Protein AF-A0A060WH48-F1 (afdb_monomer)

Solvent-accessible surface area (backbone atoms only — not comparable to full-atom values): 6613 Å² total; per-residue (Å²): 140,84,86,78,85,79,86,89,72,84,73,62,72,72,71,68,62,75,75,61,81,73,80,61,54,91,83,69,64,79,89,85,66,90,76,63,64,69,61,52,52,51,52,52,52,52,52,53,49,53,52,51,54,53,50,25,68,74,56,26,34,41,78,90,76,75,39,78,36,96,61,95,47,89,80,78,94,77,58,65,88,79,45,61,77,86,78,38,84,73,92,79,75,93,124

Radius of gyration: 30.37 Å; Cα contacts (8 Å, |Δi|>4): 27; chains: 1; bounding box: 38×34×101 Å

Secondary structure (DSSP, 8-state):
---PPP------TTGGGGSS-----TT---SS----HHHHHHHHHHHHHHHHHHHHHHHTEETTTTEE-SSSS------GGGS-TTTSPP-----

Foldseek 3Di:
DDDDDDDPDPPPVVVVVPPDPPPDPPPPDDPPDDDDPVVVVVVVVVVVVVVQVVVCVVQQARPVVRGHHPDPDDDDDDDLVPDDPVPRDDPPDDD

Organism: Oncorhynchus mykiss (NCBI:txid8022)

Mean predicted aligned error: 14.45 Å

Sequence (95 aa):
MTNVPTPTGLESAVAQRATLPRRHSSVCRNLFGPVDHDALNRELKAKLKEISERDQRRWNFHFETDAPIPGIYEWEGMSAESMPAFYQVSEVGAR

pLDDT: mean 80.32, std 19.98, range [38.81, 98.56]

Structure (mmCIF, N/CA/C/O backbone):
data_AF-A0A060WH48-F1
#
_entry.id   AF-A0A060WH48-F1
#
loop_
_atom_site.group_PDB
_atom_site.id
_atom_site.type_symbol
_atom_site.label_atom_id
_atom_site.label_alt_id
_atom_site.label_comp_id
_atom_site.label_asym_id
_atom_site.label_entity_id
_atom_site.label_seq_id
_atom_site.pdbx_PDB_ins_code
_atom_site.Cartn_x
_atom_site.Cartn_y
_atom_site.Cartn_z
_ato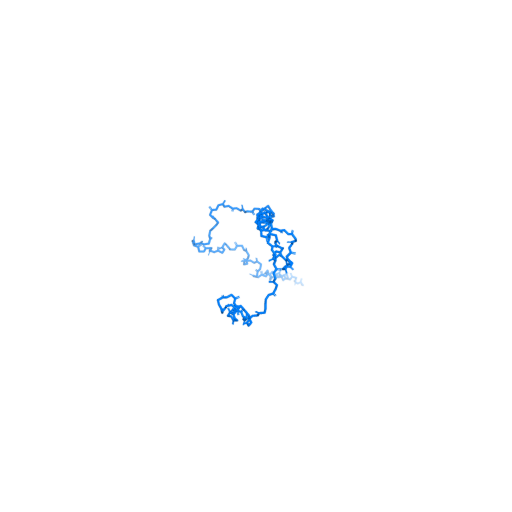m_site.occupancy
_atom_site.B_iso_or_equiv
_atom_site.auth_seq_id
_atom_site.auth_comp_id
_atom_site.auth_asym_id
_atom_site.auth_atom_id
_atom_site.pdbx_PDB_model_num
ATOM 1 N N . MET A 1 1 ? 6.630 -14.782 81.655 1.00 39.59 1 MET A N 1
ATOM 2 C CA . MET A 1 1 ? 7.028 -15.032 80.253 1.00 39.59 1 MET A CA 1
ATOM 3 C C . MET A 1 1 ? 5.968 -14.403 79.364 1.00 39.59 1 MET A C 1
ATOM 5 O O . MET A 1 1 ? 4.860 -14.912 79.302 1.00 39.59 1 MET A O 1
ATOM 9 N N . THR A 1 2 ? 6.255 -13.221 78.823 1.00 41.88 2 THR A N 1
ATOM 10 C CA . THR A 1 2 ? 5.310 -12.359 78.094 1.00 41.88 2 THR A CA 1
ATOM 11 C C . THR A 1 2 ? 5.583 -12.452 76.594 1.00 41.88 2 THR A C 1
ATOM 13 O O . THR A 1 2 ? 6.688 -12.123 76.169 1.00 41.88 2 THR A O 1
ATOM 16 N N . ASN A 1 3 ? 4.598 -12.870 75.799 1.00 41.97 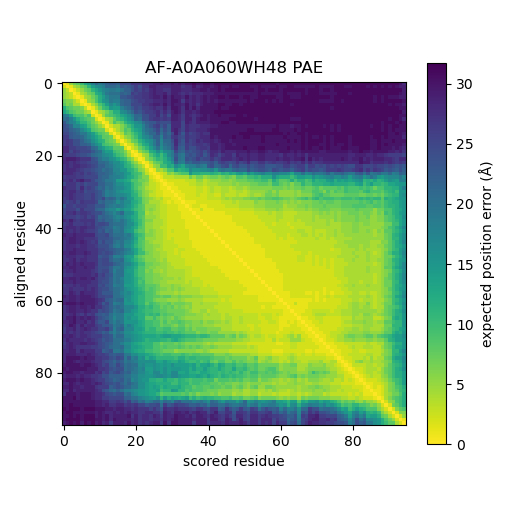3 ASN A N 1
ATOM 17 C CA . ASN A 1 3 ? 4.688 -12.842 74.338 1.00 41.97 3 ASN A CA 1
ATOM 18 C C . ASN A 1 3 ? 4.089 -11.529 73.823 1.00 41.97 3 ASN A C 1
ATOM 20 O O . ASN A 1 3 ? 2.893 -11.291 73.976 1.00 41.97 3 ASN A O 1
ATOM 24 N N . VAL A 1 4 ? 4.927 -10.682 73.228 1.00 46.34 4 VAL A N 1
ATOM 25 C CA . VAL A 1 4 ? 4.511 -9.490 72.477 1.00 46.34 4 VAL A CA 1
ATOM 26 C C . VAL A 1 4 ? 4.348 -9.899 71.010 1.00 46.34 4 VAL A C 1
ATOM 28 O O . VAL A 1 4 ? 5.310 -10.416 70.441 1.00 46.34 4 VAL A O 1
ATOM 31 N N . PRO A 1 5 ? 3.192 -9.676 70.363 1.00 50.41 5 PRO A N 1
ATOM 32 C CA . PRO A 1 5 ? 3.087 -9.809 68.918 1.00 50.41 5 PRO A CA 1
ATOM 33 C C . PRO A 1 5 ? 3.753 -8.604 68.247 1.00 50.41 5 PRO A C 1
ATOM 35 O O . PRO A 1 5 ? 3.399 -7.453 68.503 1.00 50.41 5 PRO A O 1
ATOM 38 N N . THR A 1 6 ? 4.722 -8.870 67.383 1.00 43.72 6 THR A N 1
ATOM 39 C CA . THR A 1 6 ? 5.308 -7.897 66.459 1.00 43.72 6 THR A CA 1
ATOM 40 C C . THR A 1 6 ? 4.307 -7.546 65.348 1.00 43.72 6 THR A C 1
ATOM 42 O O . THR A 1 6 ? 3.708 -8.452 64.767 1.00 43.72 6 THR A O 1
ATOM 45 N N . PRO A 1 7 ? 4.123 -6.263 64.985 1.00 45.72 7 PRO A N 1
ATOM 46 C CA . PRO A 1 7 ? 3.322 -5.897 63.827 1.00 45.72 7 PRO A CA 1
ATOM 47 C C . PRO A 1 7 ? 4.191 -5.978 62.564 1.00 45.72 7 PRO A C 1
ATOM 49 O O . PRO A 1 7 ? 4.967 -5.075 62.261 1.00 45.72 7 PRO A O 1
ATOM 52 N N . THR A 1 8 ? 4.07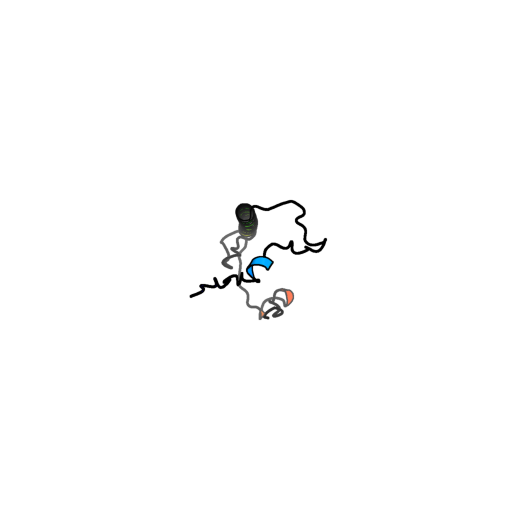1 -7.060 61.799 1.00 47.47 8 THR A N 1
ATOM 53 C CA . THR A 1 8 ? 4.535 -7.102 60.404 1.00 47.47 8 THR A CA 1
ATOM 54 C C . THR A 1 8 ? 3.460 -6.498 59.514 1.00 47.47 8 THR A C 1
ATOM 56 O O . THR A 1 8 ? 2.550 -7.188 59.065 1.00 47.47 8 THR A O 1
ATOM 59 N N . GLY A 1 9 ? 3.563 -5.193 59.286 1.00 52.81 9 GLY A N 1
ATOM 60 C CA . GLY A 1 9 ? 2.699 -4.438 58.383 1.00 52.81 9 GLY A CA 1
ATOM 61 C C . GLY A 1 9 ? 3.509 -3.434 57.572 1.00 52.81 9 GLY A C 1
ATOM 62 O O . GLY A 1 9 ? 3.210 -2.247 57.590 1.00 52.81 9 GLY A O 1
ATOM 63 N N . LEU A 1 10 ? 4.568 -3.889 56.896 1.00 51.81 10 LEU A N 1
ATOM 64 C CA . LEU A 1 10 ? 5.207 -3.103 55.837 1.00 51.81 10 LEU A CA 1
ATOM 65 C C . LEU A 1 10 ? 4.446 -3.358 54.534 1.00 51.81 10 LEU A C 1
ATOM 67 O O . LEU A 1 10 ? 4.925 -4.031 53.624 1.00 51.81 10 LEU A O 1
ATOM 71 N N . GLU A 1 11 ? 3.218 -2.848 54.481 1.00 54.06 11 GLU A N 1
ATOM 72 C CA . GLU A 1 11 ? 2.478 -2.711 53.233 1.00 54.06 11 GLU A CA 1
ATOM 73 C C . GLU A 1 11 ? 3.287 -1.804 52.299 1.00 54.06 11 GLU A C 1
ATOM 75 O O . GLU A 1 11 ? 3.613 -0.658 52.619 1.00 54.06 11 GLU A O 1
ATOM 80 N N . SER A 1 12 ? 3.670 -2.350 51.147 1.00 49.06 12 SER A N 1
ATOM 81 C CA . SER A 1 12 ? 4.478 -1.666 50.145 1.00 49.06 12 SER A CA 1
ATOM 82 C C . SER A 1 12 ? 3.752 -0.415 49.639 1.00 49.06 12 SER A C 1
ATOM 84 O O . SER A 1 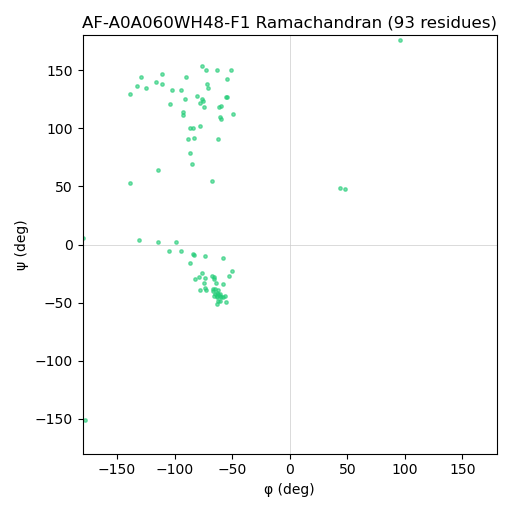12 ? 2.776 -0.500 48.892 1.00 49.06 12 SER A O 1
ATOM 86 N N . ALA A 1 13 ? 4.262 0.768 49.995 1.00 52.91 13 ALA A N 1
ATOM 87 C CA . ALA A 1 13 ? 3.734 2.072 49.575 1.00 52.91 13 ALA A CA 1
ATOM 88 C C . ALA A 1 13 ? 3.681 2.265 48.041 1.00 52.91 13 ALA A C 1
ATOM 90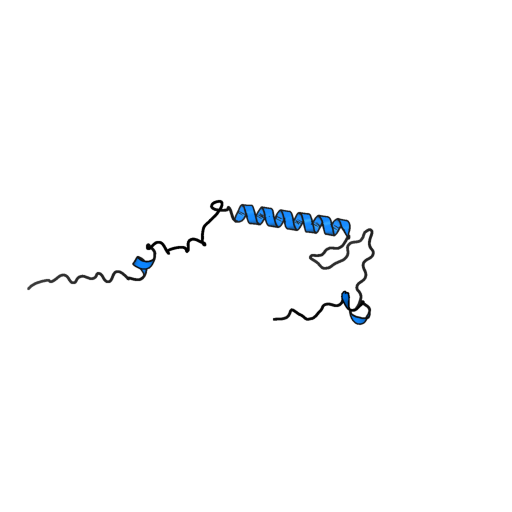 O O . ALA A 1 13 ? 3.066 3.208 47.543 1.00 52.91 13 ALA A O 1
ATOM 91 N N . VAL A 1 14 ? 4.311 1.371 47.270 1.00 51.59 14 VAL A N 1
ATOM 92 C CA . VAL A 1 14 ? 4.261 1.357 45.802 1.00 51.59 14 VAL A CA 1
ATOM 93 C C . VAL A 1 14 ? 2.912 0.848 45.283 1.00 51.59 14 VAL A C 1
ATOM 95 O O . VAL A 1 14 ? 2.425 1.365 44.280 1.00 51.59 14 VAL A O 1
ATOM 98 N N . ALA A 1 15 ? 2.259 -0.087 45.982 1.00 48.66 15 ALA A N 1
ATOM 99 C CA . ALA A 1 15 ? 0.952 -0.614 45.575 1.00 48.66 15 ALA A CA 1
ATOM 100 C C . ALA A 1 15 ? -0.186 0.396 45.816 1.00 48.66 15 ALA A C 1
ATOM 102 O O . ALA A 1 15 ? -1.145 0.453 45.050 1.00 48.66 15 ALA A O 1
ATOM 103 N N . GLN A 1 16 ? -0.039 1.267 46.820 1.00 50.25 16 GLN A N 1
ATOM 104 C CA . GLN A 1 16 ? -1.016 2.319 47.132 1.00 50.25 16 GLN A CA 1
ATOM 105 C C . GLN A 1 16 ? -0.994 3.492 46.130 1.00 50.25 16 GLN A C 1
ATOM 107 O O . GLN A 1 16 ? -1.885 4.339 46.143 1.00 50.25 16 GLN A O 1
ATOM 112 N N . ARG A 1 17 ? -0.004 3.552 45.225 1.00 50.25 17 ARG A N 1
ATOM 113 C CA . ARG A 1 17 ? 0.095 4.598 44.190 1.00 50.25 17 ARG A CA 1
ATOM 114 C C . ARG A 1 17 ? -0.747 4.329 42.939 1.00 50.25 17 ARG A C 1
ATOM 116 O O . ARG A 1 17 ? -0.865 5.226 42.108 1.00 50.25 17 ARG A O 1
ATOM 123 N N . ALA A 1 18 ? -1.340 3.143 42.798 1.00 54.09 18 ALA A N 1
ATOM 124 C CA . ALA A 1 18 ? -2.102 2.768 41.603 1.00 54.09 18 ALA A CA 1
ATOM 125 C C . ALA A 1 18 ? -3.571 3.245 41.605 1.00 54.09 18 ALA A C 1
ATOM 127 O O . ALA A 1 18 ? -4.241 3.136 40.583 1.00 54.09 18 ALA A O 1
ATOM 128 N N . THR A 1 19 ? -4.075 3.792 42.717 1.00 58.25 19 THR A N 1
ATOM 129 C CA . THR A 1 19 ? -5.503 4.132 42.892 1.00 58.25 19 THR A CA 1
ATOM 130 C C . THR A 1 19 ? -5.805 5.623 43.026 1.00 58.25 19 THR A C 1
ATOM 132 O O . THR A 1 19 ? -6.969 5.996 43.167 1.00 58.25 19 THR A O 1
ATOM 135 N N . LEU A 1 20 ? -4.806 6.506 42.933 1.00 57.88 20 LEU A N 1
ATOM 136 C CA . LEU A 1 20 ? -5.088 7.936 42.808 1.00 57.88 20 LEU A CA 1
ATOM 137 C C . LEU A 1 20 ? -5.439 8.245 41.348 1.00 57.88 20 LEU A C 1
ATOM 139 O O . LEU A 1 20 ? -4.646 7.903 40.467 1.00 57.88 20 LEU A O 1
ATOM 143 N N . PRO A 1 21 ? -6.579 8.905 41.057 1.00 58.97 21 PRO A N 1
ATOM 144 C CA . PRO A 1 21 ? -6.867 9.352 39.707 1.00 58.97 21 PRO A CA 1
ATOM 145 C C . PRO A 1 21 ? -5.741 10.296 39.299 1.00 58.97 21 PRO A C 1
ATOM 147 O O . PRO A 1 21 ? -5.618 11.412 39.813 1.00 58.97 21 PRO A O 1
ATOM 150 N N . ARG A 1 22 ? -4.881 9.826 38.390 1.00 63.50 22 ARG A N 1
ATOM 151 C CA . ARG A 1 22 ? -3.943 10.672 37.660 1.00 63.50 22 ARG A CA 1
ATOM 152 C C . ARG A 1 22 ? -4.800 11.810 37.132 1.00 63.50 22 ARG A C 1
ATOM 154 O O . ARG A 1 22 ? -5.721 11.555 36.364 1.00 63.50 22 ARG A O 1
ATOM 161 N N . ARG A 1 23 ? -4.600 13.037 37.626 1.00 61.78 23 ARG A N 1
ATOM 162 C CA . ARG A 1 23 ? -5.313 14.209 37.109 1.00 61.78 23 ARG A CA 1
ATOM 163 C C . ARG A 1 23 ? -4.899 14.331 35.650 1.00 61.78 23 ARG A C 1
ATOM 165 O O . ARG A 1 23 ? -3.867 14.920 35.344 1.00 61.78 23 ARG A O 1
ATOM 172 N N . HIS A 1 24 ? -5.652 13.695 34.760 1.00 64.94 24 HIS A N 1
ATOM 173 C CA . HIS A 1 24 ? -5.545 13.943 33.340 1.00 64.94 24 HIS A CA 1
ATOM 174 C C . HIS A 1 24 ? -5.750 15.448 33.195 1.00 64.94 24 HIS A C 1
ATOM 176 O O . HIS A 1 24 ? -6.687 16.013 33.770 1.00 64.94 24 HIS A O 1
ATOM 182 N N . SER A 1 25 ? -4.813 16.121 32.522 1.00 74.44 25 SER A N 1
ATOM 183 C CA . SER A 1 25 ? -5.024 17.516 32.154 1.00 74.44 25 SER A CA 1
ATOM 184 C C . SER A 1 25 ? -6.376 17.601 31.452 1.00 74.44 25 SER A C 1
ATOM 186 O O . SER A 1 25 ? -6.788 16.640 30.797 1.00 74.44 25 SER A O 1
ATOM 188 N N . SER A 1 26 ? -7.071 18.735 31.558 1.00 82.38 26 SER A N 1
ATOM 189 C CA . SER A 1 26 ? -8.352 18.909 30.866 1.00 82.38 26 SER A CA 1
ATOM 190 C C . SER A 1 26 ? -8.246 18.544 29.378 1.00 82.38 26 SER A C 1
ATOM 192 O O . SER A 1 26 ? -9.236 18.182 28.768 1.00 82.38 26 SER A O 1
ATOM 194 N N . VAL A 1 27 ? -7.060 18.567 28.775 1.00 87.50 27 VAL A N 1
ATOM 195 C CA . VAL A 1 27 ? -6.820 18.226 27.370 1.00 87.50 27 VAL A CA 1
ATOM 196 C C . VAL A 1 27 ? -6.775 16.709 27.089 1.00 87.50 27 VAL A C 1
ATOM 198 O O . VAL A 1 27 ? -7.145 16.296 25.995 1.00 87.50 27 VAL A O 1
ATOM 201 N N . CYS A 1 28 ? -6.388 15.852 28.042 1.00 88.31 28 CYS A N 1
ATOM 202 C CA . CYS A 1 28 ? -6.300 14.400 27.827 1.00 88.31 28 CYS A CA 1
ATOM 203 C C . CYS A 1 28 ? -7.656 13.725 28.080 1.00 88.31 28 CYS A C 1
ATOM 205 O O . CYS A 1 28 ? -7.896 13.152 29.143 1.00 88.31 28 CYS A O 1
ATOM 207 N N . ARG A 1 29 ? -8.556 13.828 27.098 1.00 90.44 29 ARG A N 1
ATOM 208 C CA . ARG A 1 29 ? -9.911 13.271 27.163 1.00 90.44 29 ARG A CA 1
ATOM 209 C C . ARG A 1 29 ? -10.224 12.435 25.927 1.00 90.44 29 ARG A C 1
ATOM 211 O O . ARG A 1 29 ? -9.821 12.782 24.820 1.00 90.44 29 ARG A O 1
ATOM 218 N N . ASN A 1 30 ? -10.971 11.354 26.121 1.00 91.38 30 ASN A N 1
ATOM 219 C CA . ASN A 1 30 ? -11.564 10.617 25.017 1.00 91.38 30 ASN A CA 1
ATOM 220 C C . ASN A 1 30 ? -12.809 11.376 24.531 1.00 91.38 30 ASN A C 1
ATOM 222 O O . ASN A 1 30 ? -13.711 11.639 25.323 1.00 91.38 30 ASN A O 1
ATOM 226 N N . LEU A 1 31 ? -12.829 11.761 23.255 1.00 94.25 31 LEU A N 1
ATOM 227 C CA . LEU A 1 31 ? -13.894 12.584 22.681 1.00 94.25 31 LEU A CA 1
ATOM 228 C C . LEU A 1 31 ? -15.130 11.777 22.263 1.00 94.25 31 LEU A C 1
ATOM 230 O O . LEU A 1 31 ? -16.231 12.316 22.303 1.00 94.25 31 LEU A O 1
ATOM 234 N N . PHE A 1 32 ? -14.956 10.508 21.877 1.00 95.31 32 PHE A N 1
ATOM 235 C CA . PHE A 1 32 ? -16.003 9.704 21.225 1.00 95.31 32 PHE A CA 1
ATOM 236 C C . PHE A 1 32 ? -16.205 8.311 21.839 1.00 95.31 32 PHE A C 1
ATOM 238 O O . PHE A 1 32 ? -17.024 7.538 21.354 1.00 95.31 32 PHE A O 1
ATOM 245 N N . GLY A 1 33 ? -15.500 7.996 22.924 1.00 93.94 33 GLY A N 1
ATOM 246 C CA . GLY A 1 33 ? -15.596 6.715 23.617 1.00 93.94 33 GLY A CA 1
ATOM 247 C C . GLY A 1 33 ? -14.533 5.691 23.192 1.00 93.94 33 GLY A C 1
ATOM 248 O O . GLY A 1 33 ? -13.661 5.976 22.366 1.00 93.94 33 GLY A O 1
ATOM 249 N N . PRO A 1 34 ? -14.510 4.522 23.850 1.00 95.12 34 PRO A N 1
ATOM 250 C CA . PRO A 1 34 ? -13.540 3.465 23.571 1.00 95.12 34 PRO A CA 1
ATOM 251 C C . PRO A 1 34 ? -13.692 2.923 22.143 1.00 95.12 34 PRO A C 1
ATOM 253 O O . PRO A 1 34 ? -14.787 2.911 21.588 1.00 95.12 34 PRO A O 1
ATOM 256 N N . VAL A 1 35 ? -12.585 2.455 21.565 1.00 96.31 35 VAL A N 1
ATOM 257 C CA . VAL A 1 35 ? -12.513 1.941 20.190 1.00 96.31 35 VAL A CA 1
ATOM 258 C C . VAL A 1 35 ? -12.152 0.457 20.217 1.00 96.31 35 VAL A C 1
ATOM 260 O O . VAL A 1 35 ? -11.296 0.043 20.998 1.00 96.31 35 VAL A O 1
ATOM 263 N N . ASP A 1 36 ? -12.775 -0.339 19.347 1.00 97.38 36 ASP A N 1
ATOM 264 C CA . ASP A 1 36 ? -12.332 -1.704 19.051 1.00 97.38 36 ASP A CA 1
ATOM 265 C C . ASP A 1 36 ? -11.121 -1.647 18.104 1.00 97.38 36 ASP A C 1
ATOM 267 O O . ASP A 1 36 ? -11.247 -1.402 16.901 1.00 97.38 36 ASP A O 1
ATOM 271 N N . HIS A 1 37 ? -9.927 -1.845 18.665 1.00 97.38 37 HIS A N 1
ATOM 272 C CA . HIS A 1 37 ? -8.672 -1.779 17.917 1.00 97.38 37 HIS A CA 1
ATOM 273 C C . HIS A 1 37 ? -8.534 -2.887 16.864 1.00 97.38 37 HIS A C 1
ATOM 275 O O . HIS A 1 37 ? -7.901 -2.657 15.832 1.00 97.38 37 HIS A O 1
ATOM 281 N N . ASP A 1 38 ? -9.138 -4.058 17.071 1.00 98.12 38 ASP A N 1
ATOM 282 C CA . ASP A 1 38 ? -9.058 -5.165 16.116 1.00 98.12 38 ASP A CA 1
ATOM 283 C C . ASP A 1 38 ? -9.991 -4.939 14.927 1.00 98.12 38 ASP A C 1
ATOM 285 O O . ASP A 1 38 ? -9.632 -5.226 13.780 1.00 98.12 38 ASP A O 1
ATOM 289 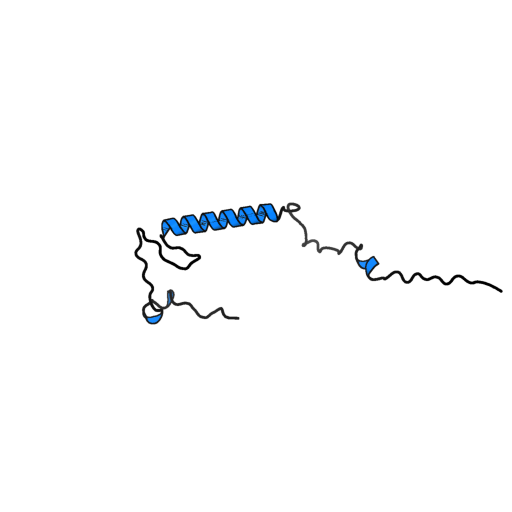N N . ALA A 1 39 ? -11.190 -4.403 15.166 1.00 97.88 39 ALA A N 1
ATOM 290 C CA . ALA A 1 39 ? -12.075 -3.953 14.094 1.00 97.88 39 ALA A CA 1
ATOM 291 C C . ALA A 1 39 ? -11.438 -2.816 13.280 1.00 97.88 39 ALA A C 1
ATOM 293 O O . ALA A 1 39 ? -11.346 -2.931 12.056 1.00 97.88 39 ALA A O 1
ATOM 294 N N . LEU A 1 40 ? -10.910 -1.784 13.949 1.00 97.50 40 LEU A N 1
ATOM 295 C CA . LEU A 1 40 ? -10.273 -0.643 13.286 1.00 97.50 40 LEU A CA 1
ATOM 296 C C . LEU A 1 40 ? -9.060 -1.064 12.443 1.00 97.50 40 LEU A C 1
ATOM 298 O O . LEU A 1 40 ? -8.914 -0.639 11.298 1.00 97.50 40 LEU A O 1
ATOM 302 N N . ASN A 1 41 ? -8.200 -1.934 12.978 1.00 98.19 41 ASN A N 1
ATOM 303 C CA . ASN A 1 41 ? -7.036 -2.427 12.243 1.00 98.19 41 ASN A CA 1
ATOM 304 C C . ASN A 1 41 ? -7.431 -3.211 10.987 1.00 98.19 41 ASN A C 1
ATOM 306 O O . ASN A 1 41 ? -6.773 -3.090 9.952 1.00 98.19 41 ASN A O 1
ATOM 310 N N . ARG A 1 42 ? -8.489 -4.027 11.060 1.00 98.56 42 ARG A N 1
ATOM 311 C CA . ARG A 1 42 ? -9.002 -4.765 9.895 1.00 98.56 42 ARG A CA 1
ATOM 312 C C . ARG A 1 42 ? -9.554 -3.818 8.836 1.00 98.56 42 ARG A C 1
ATOM 314 O O . ARG A 1 42 ? -9.231 -3.993 7.663 1.00 98.56 42 ARG A O 1
ATOM 321 N N . GLU A 1 43 ? -10.329 -2.815 9.242 1.00 98.38 43 GLU A N 1
ATOM 322 C CA . GLU A 1 43 ? -10.867 -1.800 8.333 1.00 98.38 43 GLU A CA 1
ATOM 323 C C . GLU A 1 43 ? -9.746 -1.022 7.636 1.00 98.38 43 GLU A C 1
ATOM 325 O O . GLU A 1 43 ? -9.731 -0.928 6.408 1.00 98.38 43 GLU A O 1
ATOM 330 N N . LEU A 1 44 ? -8.756 -0.545 8.395 1.00 98.25 44 LEU A N 1
ATOM 331 C CA . LEU A 1 44 ? -7.622 0.189 7.839 1.00 98.25 44 LEU A CA 1
ATOM 332 C C . LEU A 1 44 ? -6.840 -0.661 6.829 1.00 98.25 44 LEU A C 1
ATOM 334 O O . LEU A 1 44 ? -6.540 -0.194 5.731 1.00 98.25 44 LEU A O 1
ATOM 338 N N . LYS A 1 45 ? -6.556 -1.928 7.158 1.00 98.00 45 LYS A N 1
ATOM 339 C CA . LYS A 1 45 ? -5.888 -2.860 6.235 1.00 98.00 45 LYS A CA 1
ATOM 340 C C . LYS A 1 45 ? -6.697 -3.084 4.961 1.00 98.00 45 LYS A C 1
ATOM 342 O O . LYS A 1 45 ? -6.122 -3.092 3.876 1.00 98.00 45 LYS A O 1
ATOM 347 N N . ALA A 1 46 ? -8.015 -3.241 5.075 1.00 98.25 46 ALA A N 1
ATOM 348 C CA . ALA A 1 46 ? -8.887 -3.395 3.916 1.00 98.25 46 ALA A CA 1
ATOM 349 C C . ALA A 1 46 ? -8.849 -2.150 3.017 1.00 98.25 46 ALA A C 1
ATOM 351 O O . ALA A 1 46 ? -8.727 -2.283 1.802 1.00 98.25 46 ALA A O 1
ATOM 352 N N . LYS A 1 47 ? -8.870 -0.948 3.607 1.00 98.19 47 LYS A N 1
ATOM 353 C CA . LYS A 1 47 ? -8.767 0.316 2.865 1.00 98.19 47 LYS A CA 1
ATOM 354 C C . LYS A 1 47 ? -7.426 0.498 2.168 1.00 98.19 47 LYS A C 1
ATOM 356 O O . LYS A 1 47 ? -7.401 0.887 1.003 1.00 98.19 47 LYS A O 1
ATOM 361 N N . LEU A 1 48 ? -6.321 0.172 2.832 1.00 96.81 48 LEU A N 1
ATOM 362 C CA . LEU A 1 48 ? -4.996 0.218 2.209 1.00 96.81 48 LEU A CA 1
ATOM 363 C C . LEU A 1 48 ? -4.882 -0.779 1.050 1.00 96.81 48 LEU A C 1
ATOM 365 O O . LEU A 1 48 ? -4.382 -0.424 -0.015 1.00 96.81 48 LEU A O 1
ATOM 369 N N . LYS A 1 49 ? -5.415 -1.993 1.222 1.00 96.75 49 LYS A N 1
ATOM 370 C CA . LYS A 1 49 ? -5.461 -3.003 0.160 1.00 96.75 49 LYS A CA 1
ATOM 371 C C . LYS A 1 49 ? -6.307 -2.546 -1.033 1.00 96.75 49 LYS A C 1
ATOM 373 O O . LYS A 1 49 ? -5.867 -2.678 -2.167 1.00 96.75 49 LYS A O 1
ATOM 378 N N . GLU A 1 50 ? -7.479 -1.960 -0.788 1.00 97.81 50 GLU A N 1
ATOM 379 C CA . GLU A 1 50 ? -8.348 -1.398 -1.833 1.00 97.81 50 GLU A CA 1
ATOM 380 C C . GLU A 1 50 ? -7.611 -0.340 -2.675 1.00 97.81 50 GLU A C 1
ATOM 382 O O . GLU A 1 50 ? -7.683 -0.357 -3.906 1.00 97.81 50 GLU A O 1
ATOM 387 N N . ILE A 1 51 ? -6.871 0.559 -2.015 1.00 96.81 51 ILE A N 1
ATOM 388 C CA . ILE A 1 51 ? -6.051 1.584 -2.672 1.00 96.81 51 ILE A CA 1
ATOM 389 C C . ILE A 1 51 ? -4.943 0.932 -3.505 1.00 96.81 51 ILE A C 1
ATOM 391 O O . ILE A 1 51 ? -4.848 1.225 -4.697 1.00 96.81 51 ILE A O 1
ATOM 395 N N . SER A 1 52 ? -4.173 0.020 -2.902 1.00 95.50 52 SER A N 1
ATOM 396 C CA . SER A 1 52 ? -3.071 -0.696 -3.557 1.00 95.50 52 SER A CA 1
ATOM 397 C C . SER A 1 52 ? -3.549 -1.420 -4.818 1.00 95.50 52 SER A C 1
ATOM 399 O O . SER A 1 52 ? -3.020 -1.204 -5.904 1.00 95.50 52 SER A O 1
ATOM 401 N N . GLU A 1 53 ? -4.637 -2.186 -4.725 1.00 96.19 53 GLU A N 1
ATOM 402 C CA . GLU A 1 53 ? -5.199 -2.914 -5.862 1.00 96.19 53 GLU A CA 1
ATOM 403 C C . GLU A 1 53 ? -5.739 -1.989 -6.962 1.00 96.19 53 GLU A C 1
ATOM 405 O O . GLU A 1 53 ? -5.616 -2.287 -8.155 1.00 96.19 53 GLU A O 1
ATOM 410 N N . ARG A 1 54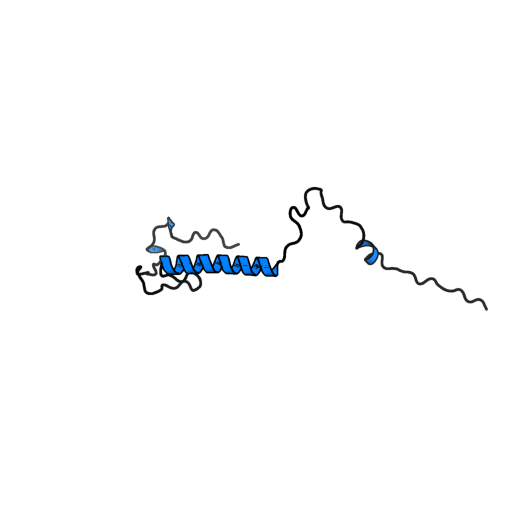 ? -6.375 -0.872 -6.584 1.00 97.06 54 ARG A N 1
ATOM 411 C CA . ARG A 1 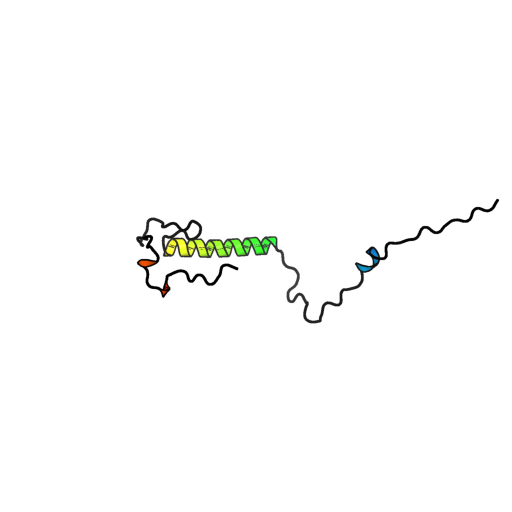54 ? -6.879 0.122 -7.541 1.00 97.06 54 ARG A CA 1
ATOM 412 C C . ARG A 1 54 ? -5.730 0.748 -8.323 1.00 97.06 54 ARG A C 1
ATOM 414 O O . ARG A 1 54 ? -5.835 0.869 -9.543 1.00 97.06 54 ARG A O 1
ATOM 421 N N . ASP A 1 55 ? -4.658 1.125 -7.638 1.00 96.44 55 ASP A N 1
ATOM 422 C CA . ASP A 1 55 ? -3.500 1.749 -8.269 1.00 96.44 55 ASP A CA 1
ATOM 423 C C . ASP A 1 55 ? -2.701 0.723 -9.084 1.00 96.44 55 ASP A C 1
ATOM 425 O O . ASP A 1 55 ? -2.338 1.008 -10.224 1.00 96.44 55 ASP A O 1
ATOM 429 N N . GLN A 1 56 ? -2.554 -0.508 -8.591 1.00 96.06 56 GLN A N 1
ATOM 430 C CA . GLN A 1 56 ? -1.934 -1.607 -9.329 1.00 96.06 56 GLN A CA 1
ATOM 431 C C . GLN A 1 56 ? -2.649 -1.880 -10.658 1.00 96.06 56 GLN A C 1
ATOM 433 O O . GLN A 1 56 ? -1.997 -2.026 -11.688 1.00 96.06 56 GLN A O 1
ATOM 438 N N . ARG A 1 57 ? -3.989 -1.921 -10.670 1.00 95.50 57 ARG A N 1
ATOM 439 C CA . ARG A 1 57 ? -4.762 -2.099 -11.914 1.00 95.50 57 ARG A CA 1
ATOM 440 C C . ARG A 1 57 ? -4.623 -0.913 -12.860 1.00 95.50 57 ARG A C 1
ATOM 442 O O . ARG A 1 57 ? -4.568 -1.108 -14.069 1.00 95.50 57 ARG A O 1
ATOM 449 N N . ARG A 1 58 ? -4.592 0.307 -12.319 1.00 97.12 58 ARG A N 1
ATOM 450 C CA . ARG A 1 58 ? -4.484 1.534 -13.116 1.00 97.12 58 ARG A CA 1
ATOM 451 C C . ARG A 1 58 ? -3.134 1.645 -13.815 1.00 97.12 58 ARG A C 1
ATOM 453 O O . ARG A 1 58 ? -3.094 2.093 -14.952 1.00 97.12 58 ARG A O 1
ATOM 460 N N . TRP A 1 59 ? -2.066 1.271 -13.121 1.00 97.44 59 TRP A N 1
ATOM 461 C CA . TRP A 1 59 ? -0.691 1.473 -13.568 1.00 97.44 59 TRP A CA 1
ATOM 462 C C . TRP A 1 59 ? -0.018 0.199 -14.076 1.00 97.44 59 TRP A C 1
ATOM 464 O O . TRP A 1 59 ? 1.107 0.279 -14.546 1.00 97.44 59 TRP A O 1
ATOM 474 N N . ASN A 1 60 ? -0.667 -0.965 -13.958 1.00 96.81 60 ASN A N 1
ATOM 475 C CA . ASN A 1 60 ? -0.059 -2.282 -14.169 1.00 96.81 60 ASN A CA 1
ATOM 476 C C . ASN A 1 60 ? 1.335 -2.393 -13.520 1.00 96.81 60 ASN A C 1
ATOM 478 O O . ASN A 1 60 ? 2.302 -2.834 -14.131 1.00 96.81 60 ASN A O 1
ATOM 482 N N . PHE A 1 61 ? 1.430 -1.979 -12.255 1.00 96.94 61 PHE A N 1
ATOM 483 C CA . PHE A 1 61 ? 2.662 -2.005 -11.470 1.00 96.94 61 PHE A CA 1
ATOM 484 C C . PHE A 1 61 ? 2.367 -2.469 -10.042 1.00 96.94 61 PHE A C 1
ATOM 486 O O . PHE A 1 61 ? 1.456 -1.950 -9.395 1.00 96.94 61 PHE A O 1
ATOM 493 N N . HIS A 1 62 ? 3.119 -3.450 -9.544 1.00 94.88 62 HIS A N 1
ATOM 494 C CA . HIS A 1 62 ? 3.053 -3.904 -8.158 1.00 94.88 62 HIS A CA 1
ATOM 495 C C . HIS A 1 62 ? 3.970 -3.049 -7.281 1.00 94.88 62 HIS A C 1
ATOM 497 O O . HIS A 1 62 ? 5.169 -3.300 -7.196 1.00 94.88 62 HIS A O 1
ATOM 503 N N . PHE A 1 63 ? 3.389 -2.082 -6.571 1.00 93.31 63 PHE A N 1
ATOM 504 C CA . PHE A 1 63 ? 4.133 -1.180 -5.683 1.00 93.31 63 PHE A CA 1
ATOM 505 C C . PHE A 1 63 ? 4.763 -1.879 -4.465 1.00 93.31 63 PHE A C 1
ATOM 507 O O . PHE A 1 63 ? 5.782 -1.422 -3.967 1.00 93.31 63 PHE A O 1
ATOM 514 N N . GLU A 1 64 ? 4.185 -2.983 -3.978 1.00 91.25 64 GLU A N 1
ATOM 515 C CA . GLU A 1 64 ? 4.719 -3.711 -2.811 1.00 91.25 64 GLU A CA 1
ATOM 516 C C . GLU A 1 64 ? 5.990 -4.504 -3.131 1.00 91.25 64 GLU A C 1
ATOM 518 O O . GLU A 1 64 ? 6.894 -4.589 -2.305 1.00 91.25 64 GLU A O 1
ATOM 523 N N . THR A 1 65 ? 6.055 -5.096 -4.324 1.00 92.81 65 THR A N 1
ATOM 524 C CA . THR A 1 65 ? 7.213 -5.877 -4.782 1.00 92.81 65 THR A CA 1
ATOM 525 C C . THR A 1 65 ? 8.139 -5.070 -5.685 1.00 92.81 65 THR A C 1
ATOM 527 O O . THR A 1 65 ? 9.089 -5.639 -6.212 1.00 92.81 65 THR A O 1
ATOM 530 N N . ASP A 1 66 ? 7.819 -3.792 -5.901 1.00 92.88 66 ASP A N 1
ATOM 531 C CA . ASP A 1 66 ? 8.500 -2.881 -6.822 1.00 92.88 66 ASP A CA 1
ATOM 532 C C . ASP A 1 66 ? 8.734 -3.500 -8.211 1.00 92.88 66 ASP A C 1
ATOM 534 O O . ASP A 1 66 ? 9.838 -3.514 -8.751 1.00 92.88 66 ASP A O 1
ATOM 538 N N . ALA A 1 67 ? 7.682 -4.108 -8.769 1.00 94.00 67 ALA A N 1
ATOM 539 C CA . ALA A 1 67 ? 7.784 -4.879 -10.003 1.00 94.00 67 ALA A CA 1
ATOM 540 C C . ALA A 1 67 ? 6.681 -4.509 -11.001 1.00 94.00 67 ALA A C 1
ATOM 542 O O . ALA A 1 67 ? 5.505 -4.427 -10.627 1.00 94.00 67 ALA A O 1
ATOM 543 N N . PRO A 1 68 ? 7.011 -4.344 -12.290 1.00 96.06 68 PRO A N 1
ATOM 544 C CA . PRO A 1 68 ? 6.008 -4.085 -13.304 1.00 96.06 68 PRO A CA 1
ATOM 545 C C . PRO A 1 68 ? 5.181 -5.334 -13.618 1.00 96.06 68 PRO A C 1
ATOM 547 O O . PRO A 1 68 ? 5.650 -6.469 -13.535 1.00 96.06 68 PRO A O 1
ATOM 550 N N . ILE A 1 69 ? 3.930 -5.110 -14.007 1.00 95.38 69 ILE A N 1
ATOM 551 C CA . ILE A 1 69 ? 2.983 -6.137 -14.443 1.00 95.38 69 ILE A CA 1
ATOM 552 C C . ILE A 1 69 ? 2.745 -5.934 -15.939 1.00 95.38 69 ILE A C 1
ATOM 554 O O . ILE A 1 69 ? 2.553 -4.791 -16.362 1.00 95.38 69 ILE A O 1
ATOM 558 N N . PRO A 1 70 ? 2.694 -7.003 -16.750 1.00 93.81 70 PRO A N 1
ATOM 559 C CA . PRO A 1 70 ? 2.283 -6.890 -18.144 1.00 93.81 70 PRO A CA 1
ATOM 560 C C . PRO A 1 70 ? 0.911 -6.211 -18.265 1.00 93.81 70 PRO A C 1
ATOM 562 O O . PRO A 1 70 ? -0.055 -6.625 -17.619 1.00 93.81 70 PRO A O 1
ATOM 565 N N . GLY A 1 71 ? 0.816 -5.161 -19.079 1.00 93.25 71 GLY A N 1
ATOM 566 C CA . GLY A 1 71 ? -0.398 -4.360 -19.188 1.00 93.25 71 GLY A CA 1
ATOM 567 C C . GLY A 1 71 ? -0.292 -3.250 -20.226 1.00 93.25 71 GLY A C 1
ATOM 568 O O . GLY A 1 71 ? 0.406 -3.387 -21.223 1.00 93.25 71 GLY A O 1
ATOM 569 N N . ILE A 1 72 ? -1.030 -2.164 -19.998 1.00 95.81 72 ILE A N 1
ATOM 570 C CA . ILE A 1 72 ? -1.118 -1.027 -20.925 1.00 95.81 72 ILE A CA 1
ATOM 571 C C . ILE A 1 72 ? 0.123 -0.123 -20.892 1.00 95.81 72 ILE A C 1
ATOM 573 O O . ILE A 1 72 ? 0.383 0.576 -21.866 1.00 95.81 72 ILE A O 1
ATOM 577 N N . TYR A 1 73 ? 0.865 -0.124 -19.783 1.00 96.06 73 TYR A N 1
ATOM 578 C CA . TYR A 1 73 ? 2.133 0.579 -19.632 1.00 96.06 73 TYR A CA 1
ATOM 579 C C . TYR A 1 73 ? 3.302 -0.397 -19.752 1.00 96.06 73 TYR A C 1
ATOM 581 O O . TYR A 1 73 ? 3.329 -1.432 -19.087 1.00 96.06 73 TYR A O 1
ATOM 589 N N . GLU A 1 74 ? 4.295 -0.030 -20.550 1.00 95.88 74 GLU A N 1
ATOM 590 C CA . GLU A 1 74 ? 5.597 -0.691 -20.570 1.00 95.88 74 GLU A CA 1
ATOM 591 C C . GLU A 1 74 ? 6.521 0.063 -19.613 1.00 95.88 74 GLU A C 1
ATOM 593 O O . GLU A 1 74 ? 6.848 1.229 -19.827 1.00 95.88 74 GLU A O 1
ATOM 598 N N . TRP A 1 75 ? 6.873 -0.582 -18.503 1.00 95.31 75 TRP A N 1
ATOM 599 C CA . TRP A 1 75 ? 7.736 -0.005 -17.478 1.00 95.31 75 TRP A CA 1
ATOM 600 C C . TRP A 1 75 ? 9.187 -0.407 -17.718 1.00 95.31 75 TRP A C 1
ATOM 602 O O . TRP A 1 75 ? 9.485 -1.591 -17.877 1.00 95.31 75 TRP A O 1
ATOM 612 N N . GLU A 1 76 ? 10.088 0.568 -17.651 1.00 92.44 76 GLU A N 1
ATOM 613 C CA . GLU A 1 76 ? 11.530 0.365 -17.765 1.00 92.44 76 GLU A CA 1
ATOM 614 C C . GLU A 1 76 ? 12.243 0.944 -16.541 1.00 92.44 76 GLU A C 1
ATOM 616 O O . GLU A 1 76 ? 11.952 2.057 -16.098 1.00 92.44 76 GLU A O 1
ATOM 621 N N . GLY A 1 77 ? 13.191 0.185 -15.991 1.00 89.19 77 GLY A N 1
ATOM 622 C CA . GLY A 1 77 ? 14.082 0.678 -14.946 1.00 89.19 77 GLY A CA 1
ATOM 623 C C . GLY A 1 77 ? 15.155 1.579 -15.553 1.00 89.19 77 GLY A C 1
ATOM 624 O O . GLY A 1 77 ? 15.881 1.155 -16.449 1.00 89.19 77 GLY A O 1
ATOM 625 N N . MET A 1 78 ? 15.273 2.807 -15.054 1.00 86.88 78 MET A N 1
ATOM 626 C CA . MET A 1 78 ? 16.281 3.780 -15.487 1.00 86.88 78 MET A CA 1
ATOM 627 C C . MET A 1 78 ? 17.307 4.021 -14.378 1.00 86.88 78 MET A C 1
ATOM 629 O O . MET A 1 78 ? 16.971 3.975 -13.194 1.00 86.88 78 MET A O 1
ATOM 633 N N . SER A 1 79 ? 18.564 4.287 -14.744 1.00 86.56 79 SER A N 1
ATOM 634 C CA . SER A 1 79 ? 19.584 4.683 -13.767 1.00 86.56 79 SER A CA 1
ATOM 635 C C . SER A 1 79 ? 19.384 6.145 -13.350 1.00 86.56 79 SER A C 1
ATOM 637 O O . SER A 1 79 ? 18.866 6.952 -14.131 1.00 86.56 79 SER A O 1
ATOM 639 N N . ALA A 1 80 ? 19.817 6.516 -12.143 1.00 85.00 80 ALA A N 1
ATOM 640 C CA . ALA A 1 80 ? 19.633 7.872 -11.624 1.00 85.00 80 ALA A CA 1
ATOM 641 C C . ALA A 1 80 ? 20.268 8.944 -12.530 1.00 85.00 80 ALA A C 1
ATOM 643 O O . ALA A 1 80 ? 19.703 10.022 -12.695 1.00 85.00 80 ALA A O 1
ATOM 644 N N . GLU A 1 81 ? 21.390 8.629 -13.181 1.00 85.81 81 GLU A N 1
ATOM 645 C CA . GLU A 1 81 ? 22.124 9.533 -14.076 1.00 85.81 81 GLU A CA 1
ATOM 646 C C . GLU A 1 81 ? 21.346 9.844 -15.359 1.00 85.81 81 GLU A C 1
ATOM 648 O O . GLU A 1 81 ? 21.538 10.901 -15.959 1.00 85.81 81 GLU A O 1
ATOM 653 N N . SER A 1 82 ? 20.472 8.926 -15.778 1.00 87.62 82 SER A N 1
ATOM 654 C CA . SER A 1 82 ? 19.630 9.088 -16.966 1.00 87.62 82 SER A CA 1
ATOM 655 C C . SER A 1 82 ? 18.313 9.817 -16.677 1.00 87.62 82 SER A C 1
ATOM 657 O O . SER A 1 82 ? 17.669 10.315 -17.601 1.00 87.62 82 SER A O 1
ATOM 659 N N . MET A 1 83 ? 17.919 9.926 -15.402 1.00 88.19 83 MET A N 1
ATOM 660 C CA . MET A 1 83 ? 16.688 10.596 -14.992 1.00 88.19 83 MET A CA 1
ATOM 661 C C . MET A 1 83 ? 16.919 12.087 -14.712 1.00 88.19 83 MET A C 1
ATOM 663 O O . MET A 1 83 ? 17.941 12.461 -14.132 1.00 88.19 83 MET A O 1
ATOM 667 N N . PRO A 1 84 ? 15.949 12.964 -15.030 1.00 89.88 84 PRO A N 1
ATOM 668 C CA . PRO A 1 84 ? 15.977 14.350 -14.576 1.00 89.88 84 PRO A CA 1
ATOM 669 C C . PRO A 1 84 ? 16.123 14.448 -13.052 1.00 89.88 84 PRO A C 1
ATOM 671 O O . PRO A 1 84 ? 15.479 13.696 -12.320 1.00 89.88 84 PRO A O 1
ATOM 674 N N . ALA A 1 85 ? 16.891 15.435 -12.576 1.00 87.25 85 ALA A N 1
ATOM 675 C CA . ALA A 1 85 ? 17.222 15.617 -11.155 1.00 87.25 85 ALA A CA 1
ATOM 676 C C . ALA A 1 85 ? 16.005 15.647 -10.209 1.00 87.25 85 ALA A C 1
ATOM 678 O O . ALA A 1 85 ? 16.118 15.275 -9.049 1.00 87.25 85 ALA A O 1
ATOM 679 N N . PHE A 1 86 ? 1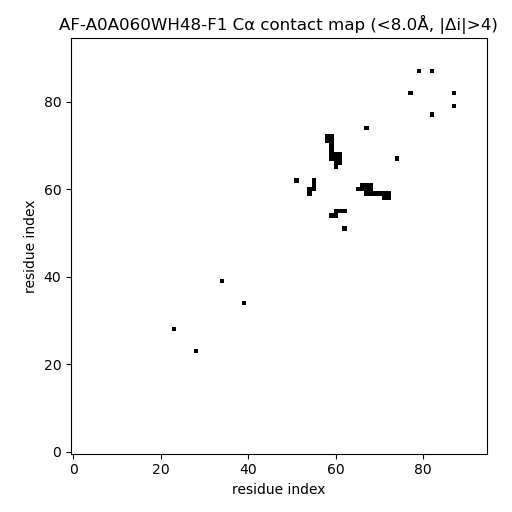4.831 16.054 -10.700 1.00 88.00 86 PHE A N 1
ATOM 680 C CA . PHE A 1 86 ? 13.590 16.060 -9.922 1.00 88.00 86 PHE A CA 1
ATOM 681 C C . PHE A 1 86 ? 13.113 14.658 -9.498 1.00 88.00 86 PHE A C 1
ATOM 683 O O . PHE A 1 86 ? 12.520 14.520 -8.433 1.00 88.00 86 PHE A O 1
ATOM 690 N N . TYR A 1 87 ? 13.352 13.631 -10.318 1.00 87.94 87 TYR A N 1
ATOM 691 C CA . TYR A 1 87 ? 12.936 12.251 -10.034 1.00 87.94 87 TYR A CA 1
ATOM 692 C C . TYR A 1 87 ? 14.031 11.423 -9.356 1.00 87.94 87 TYR A C 1
ATOM 694 O O . TYR A 1 87 ? 13.790 10.280 -8.975 1.00 87.94 87 TYR A O 1
ATOM 702 N N . GLN A 1 88 ? 15.229 11.987 -9.205 1.00 88.44 88 GLN A N 1
ATOM 703 C CA . GLN A 1 88 ? 16.297 11.360 -8.442 1.00 88.44 88 GLN A CA 1
ATOM 704 C C . GLN A 1 88 ? 15.951 11.431 -6.951 1.00 88.44 88 GLN A C 1
ATOM 706 O O . GLN A 1 88 ? 15.470 12.450 -6.448 1.00 88.44 88 GLN A O 1
ATOM 711 N N . VAL A 1 89 ? 16.195 10.337 -6.230 1.00 78.06 89 VAL A N 1
ATOM 712 C CA . VAL A 1 89 ? 15.984 10.291 -4.782 1.00 78.06 89 VAL A CA 1
ATOM 713 C C . VAL A 1 89 ? 16.905 11.319 -4.131 1.00 78.06 89 VAL A C 1
ATOM 715 O O . VAL A 1 89 ? 18.125 11.235 -4.231 1.00 78.06 89 VAL A O 1
ATOM 718 N N . SER A 1 90 ? 16.322 12.304 -3.453 1.00 71.56 90 SER A N 1
ATOM 719 C CA . SER A 1 90 ? 17.092 13.202 -2.599 1.00 71.56 90 SER A CA 1
ATOM 720 C C . SER A 1 90 ? 17.476 12.429 -1.336 1.00 71.56 90 SER A C 1
ATOM 722 O O . SER A 1 90 ? 16.587 12.010 -0.597 1.00 71.56 90 SER A O 1
ATOM 724 N N . GLU A 1 91 ? 18.770 12.241 -1.062 1.00 65.50 91 GLU A N 1
ATOM 725 C CA . GLU A 1 91 ? 19.286 11.672 0.199 1.00 65.50 91 GLU A CA 1
ATOM 726 C C . GLU A 1 91 ? 19.037 12.612 1.402 1.00 65.50 91 GLU A C 1
ATOM 728 O O . GLU A 1 91 ? 19.945 13.010 2.127 1.00 65.50 91 GLU A O 1
ATOM 733 N N . VAL A 1 92 ? 17.791 13.016 1.639 1.00 57.69 92 VAL A N 1
ATOM 734 C CA . VAL A 1 92 ? 17.394 13.867 2.766 1.00 57.69 92 VAL A CA 1
ATOM 735 C C . VAL A 1 92 ? 16.488 13.043 3.674 1.00 57.69 92 VAL A C 1
ATOM 737 O O . VAL A 1 92 ? 15.298 13.311 3.802 1.00 57.69 92 VAL A O 1
ATOM 740 N N . GLY A 1 93 ? 17.027 11.973 4.265 1.00 52.97 93 GLY A N 1
ATOM 741 C CA . GLY A 1 93 ? 16.202 11.106 5.111 1.00 52.97 93 GLY A CA 1
ATOM 742 C C . GLY A 1 93 ? 16.843 9.892 5.776 1.00 52.97 93 GLY A C 1
ATOM 743 O O . GLY A 1 93 ? 16.113 9.139 6.407 1.00 52.97 93 GLY A O 1
ATOM 744 N N . ALA A 1 94 ? 18.160 9.682 5.691 1.00 45.69 94 ALA A N 1
ATOM 745 C CA . ALA A 1 94 ? 18.836 8.701 6.541 1.00 45.69 94 ALA A CA 1
ATOM 746 C C . ALA A 1 94 ? 19.265 9.375 7.858 1.00 45.69 94 ALA A C 1
ATOM 748 O O . ALA A 1 94 ? 20.337 9.976 7.946 1.00 45.69 94 ALA A O 1
ATOM 749 N N . ARG A 1 95 ? 18.394 9.321 8.868 1.00 38.81 95 ARG A N 1
ATOM 750 C CA . ARG A 1 95 ? 18.738 9.509 10.284 1.00 38.81 95 ARG A CA 1
ATOM 751 C C . ARG A 1 95 ? 18.070 8.428 11.112 1.00 38.81 95 ARG A C 1
ATOM 753 O O . ARG A 1 95 ? 16.869 8.189 10.870 1.00 38.81 95 ARG A O 1
#

Nearest PDB structures (foldseek):
  6p8f-assembly1_C  TM=9.314E-01  e=2.818E-05  Homo sapiens
  1jsu-assembly1_C  TM=7.893E-01  e=4.127E-06  Homo sapiens
  8bya-assembly1_C  TM=8.843E-01  e=2.258E-05  Homo sapiens
  7b5r-assembly1_P  TM=7.083E-01  e=6.923E-06  Homo sapiens

InterPro domains:
  IPR003175 Cyclin-dependent kinase inhibitor domain [PF02234] (30-77)
  IPR044898 Cyclin-dependent kinase inhibitor domain superfamily [G3DSA:4.10.365.10] (22-94)